Protein AF-A0A519SZG9-F1 (afdb_monomer_lite)

Secondary structure (DSSP, 8-state):
-----S---HHHHHHHHHHHHHHH-TTT--HHHHHHHHT-S-GGGT-TTTHHHHHHHHHHHHHHS-STT--

pLDDT: mean 75.87, std 14.39, range [39.88, 89.19]

Radius of gyration: 12.92 Å; chains: 1; bounding box: 25×35×29 Å

Sequence (71 aa):
MASQQKQYDEQQALDRAIGMLWEKGYEHASSCDLQAAMGMGSFYLAFKDGKQELFFQSMERFFALPPTAAR

Foldseek 3Di:
DDDDDPPLPVVVLLVQLLVLCVVQNLVRQDLVNSCVSSVHDDCCVVAVVRSVRSVVVSVVSVVVPDPPDPD

Structure (mmCIF, N/CA/C/O backbone):
data_AF-A0A519SZG9-F1
#
_entry.id   AF-A0A519SZG9-F1
#
loop_
_atom_site.group_PDB
_atom_site.id
_atom_site.type_symbol
_atom_site.label_atom_id
_atom_site.label_alt_id
_atom_site.label_comp_id
_atom_site.label_asym_id
_atom_site.label_entity_id
_atom_site.label_seq_id
_atom_site.pdbx_PDB_ins_code
_atom_site.Cartn_x
_atom_site.Cartn_y
_atom_site.Cartn_z
_atom_site.occupancy
_atom_site.B_iso_or_equiv
_atom_site.auth_seq_id
_atom_site.auth_comp_id
_atom_site.auth_asym_id
_atom_site.auth_atom_id
_atom_site.pdbx_PDB_model_num
ATOM 1 N N . MET A 1 1 ? 6.612 -28.523 13.872 1.00 39.88 1 MET A N 1
ATOM 2 C CA . MET A 1 1 ? 5.238 -28.180 13.455 1.00 39.88 1 MET A CA 1
ATOM 3 C C . MET A 1 1 ? 4.904 -26.854 14.112 1.00 39.88 1 MET A C 1
ATOM 5 O O . MET A 1 1 ? 4.734 -26.835 15.322 1.00 39.88 1 MET A O 1
ATOM 9 N N . ALA A 1 2 ? 4.973 -25.747 13.371 1.00 42.12 2 ALA A N 1
ATOM 10 C CA . ALA A 1 2 ? 4.681 -24.424 13.917 1.00 42.12 2 ALA A CA 1
ATOM 11 C C . ALA A 1 2 ? 3.196 -24.124 13.700 1.00 42.12 2 ALA A C 1
ATOM 13 O O . ALA A 1 2 ? 2.732 -23.924 12.583 1.00 42.12 2 ALA A O 1
ATOM 14 N N . SER A 1 3 ? 2.454 -24.179 14.794 1.00 52.66 3 SER A N 1
ATOM 15 C CA . SER A 1 3 ? 1.108 -23.655 14.944 1.00 52.66 3 SER A CA 1
ATOM 16 C C . SER A 1 3 ? 1.164 -22.131 15.068 1.00 52.66 3 SER A C 1
ATOM 18 O O . SER A 1 3 ? 1.641 -21.637 16.083 1.00 52.66 3 SER A O 1
ATOM 20 N N . GLN A 1 4 ? 0.634 -21.394 14.095 1.00 49.06 4 GLN A N 1
ATOM 21 C CA . GLN A 1 4 ? 0.196 -20.003 14.269 1.00 49.06 4 GLN A CA 1
ATOM 22 C C . GLN A 1 4 ? -1.136 -19.902 13.524 1.00 49.06 4 GLN A C 1
ATOM 24 O O . GLN A 1 4 ? -1.199 -20.044 12.312 1.00 49.06 4 GLN A O 1
ATOM 29 N N . GLN A 1 5 ? -2.248 -20.089 14.239 1.00 40.88 5 GLN A N 1
ATOM 30 C CA . GLN A 1 5 ? -3.068 -19.000 14.773 1.00 40.88 5 GLN A CA 1
ATOM 31 C C . GLN A 1 5 ? -3.489 -18.034 13.670 1.00 40.88 5 GLN A C 1
ATOM 33 O O . GLN A 1 5 ? -2.669 -17.536 12.917 1.00 40.88 5 GLN A O 1
ATOM 38 N N . LYS A 1 6 ? -4.794 -17.774 13.621 1.00 48.06 6 LYS A N 1
ATOM 39 C CA . LYS A 1 6 ? -5.513 -16.830 12.762 1.00 48.06 6 LYS A CA 1
ATOM 40 C C . LYS A 1 6 ? -5.063 -15.384 13.048 1.00 48.06 6 LYS A C 1
ATOM 42 O O . LYS A 1 6 ? -5.869 -14.541 13.424 1.00 48.06 6 LYS A O 1
ATOM 47 N N . GLN A 1 7 ? -3.760 -15.134 12.987 1.00 52.25 7 GLN A N 1
ATOM 48 C CA . GLN A 1 7 ? -3.157 -13.823 12.999 1.00 52.25 7 GLN A CA 1
ATOM 49 C C . GLN A 1 7 ? -3.492 -13.224 11.650 1.00 52.25 7 GLN A C 1
ATOM 51 O O . GLN A 1 7 ? -3.312 -13.841 10.605 1.00 52.25 7 GLN A O 1
ATOM 56 N N . TYR A 1 8 ? -4.080 -12.045 11.718 1.00 57.19 8 TYR A N 1
ATOM 57 C CA . TYR A 1 8 ? -4.135 -11.118 10.613 1.00 57.19 8 TYR A CA 1
ATOM 58 C C . TYR A 1 8 ? -2.781 -11.130 9.892 1.00 57.19 8 TYR A C 1
ATOM 60 O O . TYR A 1 8 ? -1.764 -10.726 10.455 1.00 57.19 8 TYR A O 1
ATOM 68 N N . ASP A 1 9 ? -2.766 -11.704 8.693 1.00 71.31 9 ASP A N 1
ATOM 69 C CA . ASP A 1 9 ? -1.547 -11.931 7.933 1.00 71.31 9 ASP A CA 1
ATOM 70 C C . ASP A 1 9 ? -1.324 -10.687 7.077 1.00 71.31 9 ASP A C 1
ATOM 72 O O . ASP A 1 9 ? -1.779 -10.588 5.936 1.00 71.31 9 ASP A O 1
ATOM 76 N N . GLU A 1 10 ? -0.718 -9.675 7.696 1.00 75.19 10 GLU A N 1
ATOM 77 C CA . GLU A 1 10 ? -0.411 -8.388 7.062 1.00 75.19 10 GLU A CA 1
ATOM 78 C C . GLU A 1 10 ? 0.348 -8.587 5.744 1.00 75.19 10 GLU A C 1
ATOM 80 O O . GLU A 1 10 ? 0.125 -7.875 4.770 1.00 75.19 10 GLU A O 1
ATOM 85 N N . GLN A 1 11 ? 1.156 -9.645 5.671 1.00 78.00 11 GLN A N 1
ATOM 86 C CA . GLN A 1 11 ? 1.852 -10.047 4.460 1.00 78.00 11 GLN A CA 1
ATOM 87 C C . GLN A 1 11 ? 0.893 -10.423 3.322 1.00 78.00 11 GLN A C 1
ATOM 89 O O . GLN A 1 11 ? 1.046 -9.918 2.212 1.00 78.00 11 GLN A O 1
ATOM 94 N N . GLN A 1 12 ? -0.134 -11.235 3.593 1.00 81.94 12 GLN A N 1
ATOM 95 C CA . GLN A 1 12 ? -1.156 -11.565 2.591 1.00 81.94 12 GLN A CA 1
ATOM 96 C C . GLN A 1 12 ? -1.996 -10.344 2.199 1.00 81.94 12 GLN A C 1
ATOM 98 O O . GLN A 1 12 ? -2.455 -10.250 1.061 1.00 81.94 12 GLN A O 1
ATOM 103 N N . ALA A 1 13 ? -2.213 -9.409 3.127 1.00 83.75 13 ALA A N 1
ATOM 104 C CA . ALA A 1 13 ? -2.887 -8.151 2.827 1.00 83.75 13 ALA A CA 1
ATOM 105 C C . ALA A 1 13 ? -2.079 -7.330 1.817 1.00 83.75 13 ALA A C 1
ATOM 107 O O . ALA A 1 13 ? -2.611 -6.924 0.786 1.00 83.75 13 ALA A O 1
ATOM 108 N N . LEU A 1 14 ? -0.778 -7.169 2.064 1.00 85.00 14 LEU A N 1
ATOM 109 C CA . LEU A 1 14 ? 0.133 -6.496 1.144 1.00 85.00 14 LEU A CA 1
ATOM 110 C C . LEU A 1 14 ? 0.163 -7.191 -0.224 1.00 85.00 14 LEU A C 1
ATOM 112 O O . LEU A 1 14 ? 0.045 -6.509 -1.235 1.00 85.00 14 LEU A O 1
ATOM 116 N N . ASP A 1 15 ? 0.201 -8.526 -0.286 1.00 86.94 15 ASP A N 1
ATOM 117 C CA . ASP A 1 15 ? 0.141 -9.261 -1.563 1.00 86.94 15 ASP A CA 1
ATOM 118 C C . ASP A 1 15 ? -1.141 -8.954 -2.363 1.00 86.94 15 ASP A C 1
ATOM 120 O O . ASP A 1 15 ? -1.097 -8.733 -3.577 1.00 86.94 15 ASP A O 1
ATOM 124 N N . ARG A 1 16 ? -2.296 -8.862 -1.692 1.00 87.62 16 ARG A N 1
ATOM 125 C CA . ARG A 1 16 ? -3.560 -8.472 -2.344 1.00 87.62 16 ARG A CA 1
ATOM 126 C C . ARG A 1 16 ? -3.585 -6.997 -2.742 1.00 87.62 16 ARG A C 1
ATOM 128 O O . ARG A 1 16 ? -4.139 -6.659 -3.788 1.00 87.62 16 ARG A O 1
ATOM 135 N N . ALA A 1 17 ? -2.986 -6.125 -1.934 1.00 88.12 17 ALA A N 1
ATOM 136 C CA . ALA A 1 17 ? -2.850 -4.708 -2.249 1.00 88.12 17 ALA A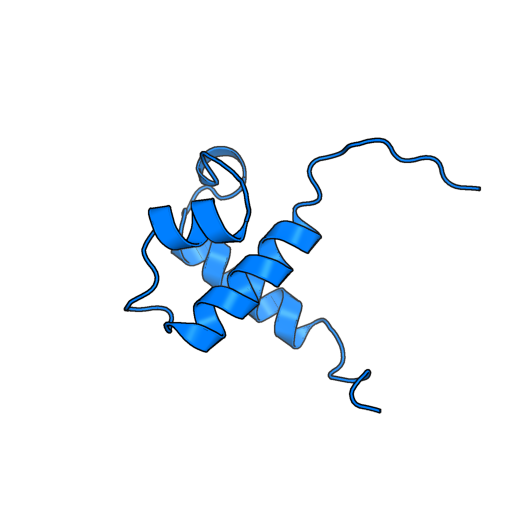 CA 1
ATOM 137 C C . ALA A 1 17 ? -1.966 -4.494 -3.487 1.00 88.12 17 ALA A C 1
ATOM 139 O O . ALA A 1 17 ? -2.349 -3.716 -4.358 1.00 88.12 17 ALA A O 1
ATOM 140 N N . ILE A 1 18 ? -0.854 -5.230 -3.615 1.00 89.19 18 ILE A N 1
ATOM 141 C CA . ILE A 1 18 ? 0.002 -5.237 -4.814 1.00 89.19 18 ILE A CA 1
ATOM 142 C C . ILE A 1 18 ? -0.827 -5.596 -6.050 1.00 89.19 18 ILE A C 1
ATOM 144 O O . ILE A 1 18 ? -0.776 -4.870 -7.039 1.00 89.19 18 ILE A O 1
ATOM 148 N N . GLY A 1 19 ? -1.636 -6.660 -5.983 1.00 88.25 19 GLY A N 1
ATOM 149 C CA . GLY A 1 19 ? -2.518 -7.058 -7.087 1.00 88.25 19 GLY A CA 1
ATOM 150 C C . GLY A 1 19 ? -3.474 -5.940 -7.514 1.00 88.25 19 GLY A C 1
ATOM 151 O O . GLY A 1 19 ? -3.530 -5.586 -8.690 1.00 88.25 19 GLY A O 1
ATOM 152 N N . MET A 1 20 ? -4.148 -5.305 -6.551 1.00 88.62 20 MET A N 1
ATOM 153 C CA . MET A 1 20 ? -5.063 -4.189 -6.825 1.00 88.62 20 MET A CA 1
ATOM 154 C C . MET A 1 20 ? -4.345 -2.964 -7.407 1.00 88.62 20 MET A C 1
ATOM 156 O O . MET A 1 20 ? -4.864 -2.292 -8.300 1.00 88.62 20 MET A O 1
ATOM 160 N N . LEU A 1 21 ? -3.140 -2.672 -6.914 1.00 87.19 21 LEU A N 1
ATOM 161 C CA . LEU A 1 21 ? -2.287 -1.610 -7.439 1.00 87.19 21 LEU A CA 1
ATOM 162 C C . LEU A 1 21 ? -1.817 -1.914 -8.864 1.00 87.19 21 LEU A C 1
ATOM 164 O O . LEU A 1 21 ? -1.687 -0.983 -9.651 1.00 87.19 21 LEU A O 1
ATOM 168 N N . TRP A 1 22 ? -1.596 -3.181 -9.213 1.00 87.31 22 TRP A N 1
ATOM 169 C CA . TRP A 1 22 ? -1.252 -3.599 -10.574 1.00 87.31 22 TRP A CA 1
ATOM 170 C C . TRP A 1 22 ? -2.436 -3.497 -11.535 1.00 87.31 22 TRP A C 1
ATOM 172 O O . TRP A 1 22 ? -2.252 -3.089 -12.678 1.00 87.31 22 TRP A O 1
ATOM 182 N N . GLU A 1 23 ? -3.647 -3.830 -11.084 1.00 87.50 23 GLU A N 1
ATOM 183 C CA . GLU A 1 23 ? -4.842 -3.778 -11.932 1.00 87.50 23 GLU A CA 1
ATOM 184 C C . GLU A 1 23 ? -5.379 -2.357 -12.133 1.00 87.50 23 GLU A C 1
ATOM 186 O O . GLU A 1 23 ? -5.737 -1.986 -13.251 1.00 87.50 23 GLU A O 1
ATOM 191 N N . LYS A 1 24 ? -5.454 -1.548 -11.067 1.00 87.50 24 LYS A N 1
ATOM 192 C CA . LYS A 1 24 ? -6.012 -0.186 -11.135 1.00 87.50 24 LYS A CA 1
ATOM 193 C C . LYS A 1 24 ? -4.960 0.917 -11.232 1.00 87.50 24 LYS A C 1
ATOM 195 O O . LYS A 1 24 ? -5.265 1.997 -11.729 1.00 87.50 24 LYS A O 1
ATOM 200 N N . GLY A 1 25 ? -3.744 0.689 -10.748 1.00 86.62 25 GLY A N 1
ATOM 201 C CA . GLY A 1 25 ? -2.754 1.746 -10.548 1.00 86.62 25 GLY A CA 1
ATOM 202 C C . GLY A 1 25 ? -2.964 2.517 -9.241 1.00 86.62 25 GLY A C 1
ATOM 203 O O . GLY A 1 25 ? -4.074 2.623 -8.714 1.00 86.62 25 GLY A O 1
ATOM 204 N N . TYR A 1 26 ? -1.881 3.094 -8.713 1.00 82.88 26 TYR A N 1
ATOM 205 C CA . TYR A 1 26 ? -1.899 3.830 -7.444 1.00 82.88 26 TYR A CA 1
ATOM 206 C C . TYR A 1 26 ? -2.860 5.024 -7.450 1.00 82.88 26 TYR A C 1
ATOM 208 O O . TYR A 1 26 ? -3.560 5.234 -6.464 1.00 82.88 26 TYR A O 1
ATOM 216 N N . GLU A 1 27 ? -2.943 5.791 -8.538 1.00 82.75 27 GLU A N 1
ATOM 217 C CA . GLU A 1 27 ? -3.814 6.976 -8.594 1.00 82.75 27 GLU A CA 1
ATOM 218 C C . GLU A 1 27 ? -5.307 6.617 -8.573 1.00 82.75 27 GLU A C 1
ATOM 220 O O . GLU A 1 27 ? -6.088 7.290 -7.903 1.00 82.75 27 GLU A O 1
ATOM 225 N N . HIS A 1 28 ? -5.702 5.517 -9.221 1.00 84.75 28 HIS A N 1
ATOM 226 C CA . HIS A 1 28 ? -7.105 5.093 -9.296 1.00 84.75 28 HIS A CA 1
ATOM 227 C C . HIS A 1 28 ? -7.536 4.160 -8.157 1.00 84.75 28 HIS A C 1
ATOM 229 O O . HIS A 1 28 ? -8.731 4.042 -7.886 1.00 84.75 28 HIS A O 1
ATOM 235 N N . ALA A 1 29 ? -6.600 3.490 -7.478 1.00 87.00 29 ALA A N 1
ATOM 236 C CA . ALA A 1 29 ? -6.911 2.640 -6.334 1.00 87.00 29 ALA A CA 1
ATOM 237 C C . ALA A 1 29 ? -7.322 3.493 -5.124 1.00 87.00 29 ALA A C 1
ATOM 239 O O . ALA A 1 29 ? -6.507 4.201 -4.534 1.00 87.00 29 ALA A O 1
ATOM 240 N N . SER A 1 30 ? -8.585 3.437 -4.715 1.00 84.75 30 SER A N 1
ATOM 241 C CA . SER A 1 30 ? -9.066 4.174 -3.538 1.00 84.75 30 SER A CA 1
ATOM 242 C C . SER A 1 30 ? -8.689 3.474 -2.225 1.00 84.75 30 SER A C 1
ATOM 244 O O . SER A 1 30 ? -8.376 2.286 -2.195 1.00 84.75 30 SER A O 1
ATOM 246 N N . SER A 1 31 ? -8.785 4.170 -1.091 1.00 81.56 31 SER A N 1
ATOM 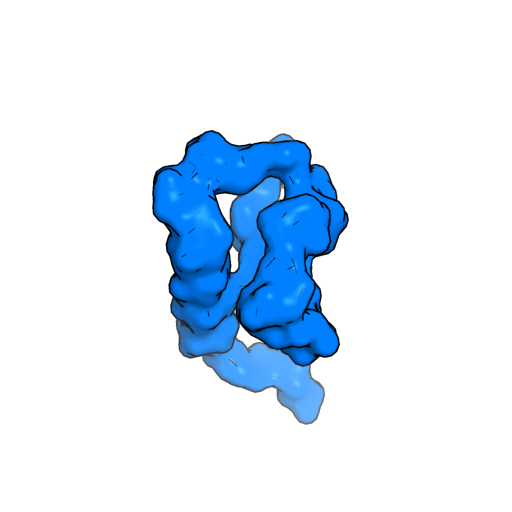247 C CA . SER A 1 31 ? -8.643 3.529 0.225 1.00 81.56 31 SER A CA 1
ATOM 248 C C . SER A 1 31 ? -9.676 2.414 0.449 1.00 81.56 31 SER A C 1
ATOM 250 O O . SER A 1 31 ? -9.323 1.350 0.949 1.00 81.56 31 SER A O 1
ATOM 252 N N . CYS A 1 32 ? -10.920 2.606 -0.002 1.00 83.62 32 CYS A N 1
ATOM 253 C CA . CYS A 1 32 ? -11.947 1.557 -0.003 1.00 83.62 32 CYS A CA 1
ATOM 254 C C . CYS A 1 32 ? -11.588 0.359 -0.892 1.00 83.62 32 CYS A C 1
ATOM 256 O O . CYS A 1 32 ? -11.839 -0.777 -0.509 1.00 83.62 32 CYS A O 1
ATOM 258 N N . ASP A 1 33 ? -10.992 0.600 -2.061 1.00 87.00 33 ASP A N 1
ATOM 259 C CA . ASP A 1 33 ? -10.563 -0.464 -2.974 1.00 87.00 33 ASP A CA 1
ATOM 260 C C . ASP A 1 33 ? -9.488 -1.345 -2.331 1.00 87.00 33 ASP A C 1
ATOM 262 O O . ASP A 1 33 ? -9.553 -2.569 -2.393 1.00 87.00 33 ASP A O 1
ATOM 266 N N . LEU A 1 34 ? -8.522 -0.712 -1.665 1.00 84.56 34 LEU A N 1
ATOM 267 C CA . LEU A 1 34 ? -7.443 -1.395 -0.959 1.00 84.56 34 LEU A CA 1
ATOM 268 C C . LEU A 1 34 ? -7.972 -2.147 0.273 1.00 84.56 34 LEU A C 1
ATOM 270 O O . LEU A 1 34 ? -7.584 -3.288 0.501 1.00 84.56 34 LEU A O 1
ATOM 274 N N . GLN A 1 35 ? -8.909 -1.561 1.027 1.00 86.31 35 GLN A N 1
ATOM 275 C CA . GLN A 1 35 ? -9.625 -2.241 2.119 1.00 86.31 35 GLN A CA 1
ATOM 276 C C . GLN A 1 35 ? -10.358 -3.489 1.620 1.00 86.31 35 GLN A C 1
ATOM 278 O O . GLN A 1 35 ? -10.223 -4.567 2.203 1.00 86.31 35 GLN A O 1
ATOM 283 N N . ALA A 1 36 ? -11.095 -3.355 0.516 1.00 85.75 36 ALA A N 1
ATOM 284 C CA . ALA A 1 36 ? -11.838 -4.448 -0.093 1.00 85.75 36 ALA A CA 1
ATOM 285 C C . ALA A 1 36 ? -10.903 -5.560 -0.590 1.00 85.75 36 ALA A C 1
ATOM 287 O O . ALA A 1 36 ? -11.139 -6.728 -0.284 1.00 85.75 36 ALA A O 1
ATOM 288 N N . ALA A 1 37 ? -9.813 -5.205 -1.280 1.00 85.88 37 ALA A N 1
ATOM 289 C CA . ALA A 1 37 ? -8.820 -6.159 -1.770 1.00 85.88 37 ALA A CA 1
ATOM 290 C C . ALA A 1 37 ? -8.142 -6.921 -0.621 1.00 85.88 37 ALA A C 1
ATOM 292 O O . ALA A 1 37 ? -8.027 -8.145 -0.656 1.00 85.88 37 ALA A O 1
ATOM 293 N N . MET A 1 38 ? -7.747 -6.218 0.439 1.00 85.00 38 MET A N 1
ATOM 294 C CA . MET A 1 38 ? -7.122 -6.831 1.613 1.00 85.00 38 MET A CA 1
ATOM 295 C C . MET A 1 38 ? -8.108 -7.635 2.470 1.00 85.00 38 MET A C 1
ATOM 297 O O . MET A 1 38 ? -7.693 -8.515 3.221 1.00 85.00 38 MET A O 1
ATOM 301 N N . GLY A 1 39 ? -9.414 -7.381 2.345 1.00 78.38 39 GLY A N 1
ATOM 302 C CA . GLY A 1 39 ? -10.437 -7.950 3.224 1.00 78.38 39 GLY A CA 1
ATOM 303 C C . GLY A 1 39 ? -10.383 -7.362 4.637 1.00 78.38 39 GLY A C 1
ATOM 304 O O . GLY A 1 39 ? -10.669 -8.057 5.611 1.00 78.38 39 GLY A O 1
ATOM 305 N N . MET A 1 40 ? -9.963 -6.101 4.758 1.00 72.31 40 MET A N 1
ATOM 306 C CA . MET A 1 40 ? -9.691 -5.424 6.027 1.00 72.31 40 MET A CA 1
ATOM 307 C C . MET A 1 40 ? -10.414 -4.082 6.048 1.00 72.31 40 MET A C 1
ATOM 309 O O . MET A 1 40 ? -10.377 -3.350 5.070 1.00 72.31 40 MET A O 1
ATOM 313 N N . GLY A 1 41 ? -11.083 -3.753 7.157 1.00 67.12 41 GLY A N 1
ATOM 314 C CA . GLY A 1 41 ? -11.936 -2.559 7.236 1.00 67.12 41 GLY A CA 1
ATOM 315 C C . GLY A 1 41 ? -11.186 -1.250 7.497 1.00 67.12 41 GLY A C 1
ATOM 316 O O . GLY A 1 41 ? -11.644 -0.181 7.112 1.00 67.12 41 GLY A O 1
ATOM 317 N N . SER A 1 42 ? -10.031 -1.292 8.158 1.00 67.56 42 SER A N 1
ATOM 318 C CA . SER A 1 42 ? -9.211 -0.096 8.360 1.00 67.56 42 SER A CA 1
ATOM 319 C C . SER A 1 42 ? -7.753 -0.464 8.515 1.00 67.56 42 SER A C 1
ATOM 321 O O . SER A 1 42 ? -7.327 -0.992 9.536 1.00 67.56 42 SER A O 1
ATOM 323 N N . PHE A 1 43 ? -6.985 -0.118 7.493 1.00 72.06 43 PHE A N 1
ATOM 324 C CA . PHE A 1 43 ? -5.536 -0.211 7.514 1.00 72.06 43 PHE A CA 1
ATOM 325 C C . PHE A 1 43 ? -4.886 0.957 8.270 1.00 72.06 43 PHE A C 1
ATOM 327 O O . PHE A 1 43 ? -3.702 0.896 8.530 1.00 72.06 43 PHE A O 1
ATOM 334 N N . TYR A 1 44 ? -5.633 1.969 8.724 1.00 68.81 44 TYR A N 1
ATOM 335 C CA . TYR A 1 44 ? -5.098 3.060 9.561 1.00 68.81 44 TYR A CA 1
ATOM 336 C C . TYR A 1 44 ? -4.528 2.600 10.914 1.00 68.81 44 TYR A C 1
ATOM 338 O O . TYR A 1 44 ? -3.720 3.298 11.517 1.00 68.81 44 TYR A O 1
ATOM 346 N N . LEU A 1 45 ? -4.961 1.435 11.408 1.00 68.56 45 LEU A N 1
ATOM 347 C CA . LEU A 1 45 ? -4.416 0.822 12.624 1.00 68.56 45 LEU A CA 1
ATOM 348 C C . LEU A 1 45 ? -3.075 0.115 12.376 1.00 68.56 45 LEU A C 1
ATOM 350 O O . LEU A 1 45 ? -2.281 -0.001 13.304 1.00 68.56 45 LEU A O 1
ATOM 354 N N . ALA A 1 46 ? -2.846 -0.352 11.147 1.00 71.50 46 ALA A N 1
ATOM 355 C CA . ALA A 1 46 ? -1.637 -1.067 10.740 1.00 71.50 46 ALA A CA 1
ATOM 356 C C . ALA A 1 46 ? -0.616 -0.145 10.041 1.00 71.50 46 ALA A C 1
ATOM 358 O O . ALA A 1 46 ? 0.583 -0.329 10.196 1.00 71.50 46 ALA A O 1
ATOM 359 N N . PHE A 1 47 ? -1.088 0.889 9.340 1.00 77.56 47 PHE A N 1
ATOM 360 C CA . PHE A 1 47 ? -0.303 1.824 8.535 1.00 77.56 47 PHE A CA 1
ATOM 361 C C . PHE A 1 47 ? -0.691 3.253 8.932 1.00 77.56 47 PHE A C 1
ATOM 363 O O . PHE A 1 47 ? -1.809 3.709 8.663 1.00 77.56 47 PHE A O 1
ATOM 370 N N . LYS A 1 48 ? 0.222 3.957 9.604 1.00 73.12 48 LYS A N 1
ATOM 371 C CA . LYS A 1 48 ? -0.012 5.295 10.168 1.00 73.12 48 LYS A CA 1
ATOM 372 C C . LYS A 1 48 ? -0.148 6.360 9.086 1.00 73.12 48 LYS A C 1
ATOM 374 O O . LYS A 1 48 ? -0.987 7.246 9.225 1.00 73.12 48 LYS A O 1
ATOM 379 N N . ASP A 1 49 ? 0.602 6.237 7.995 1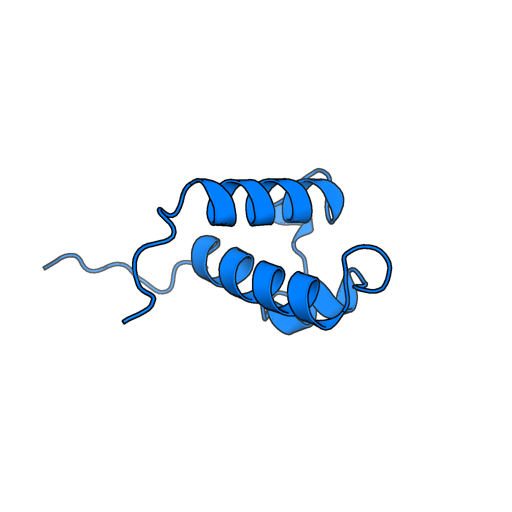.00 78.69 49 ASP A N 1
ATOM 380 C CA . ASP A 1 49 ? 0.512 7.127 6.831 1.00 78.69 49 ASP A CA 1
ATOM 381 C C . ASP A 1 49 ? -0.528 6.631 5.799 1.00 78.69 49 ASP A C 1
ATOM 383 O O . ASP A 1 49 ? -0.655 7.155 4.686 1.00 78.69 49 ASP A O 1
ATOM 387 N N . GLY A 1 50 ? -1.316 5.609 6.159 1.00 83.62 50 GLY A N 1
ATOM 388 C CA . GLY A 1 50 ? -2.443 5.113 5.378 1.00 83.62 50 GLY A CA 1
ATOM 389 C C . GLY A 1 50 ? -2.029 4.563 4.012 1.00 83.62 50 GLY A C 1
ATOM 390 O O . GLY A 1 50 ? -1.250 3.619 3.911 1.00 83.62 50 GLY A O 1
ATOM 391 N N . LYS A 1 51 ? -2.589 5.131 2.935 1.00 83.25 51 LYS A N 1
ATOM 392 C CA . LYS A 1 51 ? -2.404 4.622 1.565 1.00 83.25 51 LYS A CA 1
ATOM 393 C C . LYS A 1 51 ? -0.960 4.758 1.063 1.00 83.25 51 LYS A C 1
ATOM 395 O O . LYS A 1 51 ? -0.511 3.878 0.334 1.00 83.25 51 LYS A O 1
ATOM 400 N N . GLN A 1 52 ? -0.245 5.829 1.426 1.00 85.44 52 GLN A N 1
ATOM 401 C CA . GLN A 1 52 ? 1.146 6.016 0.990 1.00 85.44 52 GLN A CA 1
ATOM 402 C C . GLN A 1 52 ? 2.055 4.941 1.578 1.00 85.44 52 GLN A C 1
ATOM 404 O O . GLN A 1 52 ? 2.801 4.305 0.842 1.00 85.44 52 GLN A O 1
ATOM 409 N N . GLU A 1 53 ? 1.970 4.702 2.883 1.00 86.69 53 GLU A N 1
ATOM 410 C CA . GLU A 1 53 ? 2.780 3.673 3.538 1.00 86.69 53 GLU A CA 1
ATOM 411 C C . GLU A 1 53 ? 2.386 2.268 3.089 1.00 86.69 53 GLU A C 1
ATOM 413 O O . GLU A 1 53 ? 3.273 1.466 2.810 1.00 86.69 53 GLU A O 1
ATOM 418 N N . LEU A 1 54 ? 1.091 2.000 2.878 1.00 85.19 54 LEU A N 1
ATOM 419 C CA . LEU A 1 54 ? 0.651 0.753 2.248 1.00 85.19 54 LEU A CA 1
ATOM 420 C C . LEU A 1 54 ? 1.313 0.556 0.877 1.00 85.19 54 LEU A C 1
ATOM 422 O O . LEU A 1 54 ? 1.775 -0.539 0.564 1.00 85.19 54 LEU A O 1
ATOM 426 N N . PHE A 1 55 ? 1.367 1.607 0.057 1.00 86.12 55 PHE A N 1
ATOM 427 C CA . PHE A 1 55 ? 1.989 1.552 -1.262 1.00 86.12 55 PHE A CA 1
ATOM 428 C C . PHE A 1 55 ? 3.492 1.289 -1.173 1.00 86.12 55 PHE A C 1
ATOM 430 O O . PHE A 1 55 ? 3.985 0.389 -1.850 1.00 86.12 55 PHE A O 1
ATOM 437 N N . PHE A 1 56 ? 4.209 2.014 -0.313 1.00 87.75 56 PHE A N 1
ATOM 438 C CA . PHE A 1 56 ? 5.642 1.801 -0.118 1.00 87.75 56 PHE A CA 1
ATOM 439 C C . PHE A 1 56 ? 5.946 0.391 0.385 1.00 87.75 56 PHE A C 1
ATOM 441 O O . PHE A 1 56 ? 6.791 -0.271 -0.207 1.00 87.75 56 PHE A O 1
ATOM 448 N N . GLN A 1 57 ? 5.222 -0.108 1.389 1.00 87.31 57 GLN A N 1
ATOM 449 C CA . GLN A 1 57 ? 5.408 -1.474 1.886 1.00 87.31 57 GLN A CA 1
ATOM 450 C C . GLN A 1 57 ? 5.049 -2.535 0.838 1.00 87.31 57 GLN A C 1
ATOM 452 O O . GLN A 1 57 ? 5.737 -3.546 0.717 1.00 87.31 57 GLN A O 1
ATOM 457 N N . SER A 1 58 ? 4.005 -2.296 0.040 1.00 87.44 58 SER A N 1
ATOM 458 C CA . SER A 1 58 ? 3.628 -3.169 -1.078 1.00 87.44 58 SER A CA 1
ATOM 459 C C . SER A 1 58 ? 4.752 -3.250 -2.116 1.00 87.44 58 SER A C 1
ATOM 461 O O . SER A 1 58 ? 5.125 -4.339 -2.547 1.00 87.44 58 SER A O 1
ATOM 463 N N .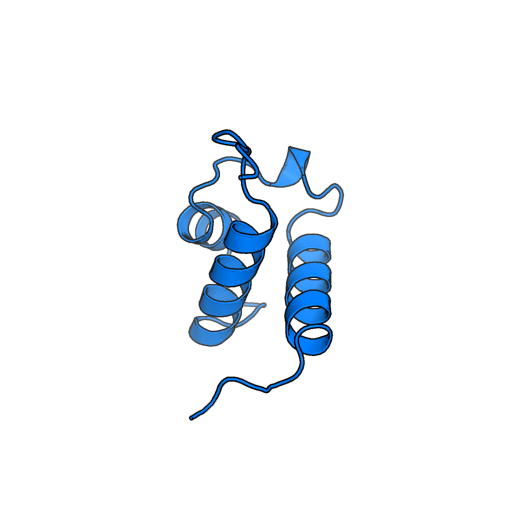 MET A 1 59 ? 5.338 -2.109 -2.490 1.00 87.19 59 MET A N 1
ATOM 464 C CA . MET A 1 59 ? 6.472 -2.073 -3.415 1.00 87.19 59 MET A CA 1
ATOM 465 C C . MET A 1 59 ? 7.727 -2.697 -2.804 1.00 87.19 59 MET A C 1
ATOM 467 O O . MET A 1 59 ? 8.375 -3.510 -3.454 1.00 87.19 59 MET A O 1
ATOM 471 N N . GLU A 1 60 ? 8.060 -2.360 -1.558 1.00 87.88 60 GLU A N 1
ATOM 472 C CA . GLU A 1 60 ? 9.216 -2.914 -0.850 1.00 87.88 60 GLU A CA 1
ATOM 473 C C . GLU A 1 60 ? 9.124 -4.438 -0.780 1.00 87.88 60 GLU A C 1
ATOM 475 O O . GLU A 1 60 ? 10.086 -5.118 -1.117 1.00 87.88 60 GLU A O 1
ATOM 480 N N . ARG A 1 61 ? 7.947 -4.986 -0.463 1.00 85.00 61 ARG A N 1
ATOM 481 C CA . ARG A 1 61 ? 7.693 -6.429 -0.489 1.00 85.00 61 ARG A CA 1
ATOM 482 C C . ARG A 1 61 ? 7.854 -7.020 -1.886 1.00 85.00 61 ARG A C 1
ATOM 484 O O . ARG A 1 61 ? 8.495 -8.058 -2.022 1.00 85.00 61 ARG A O 1
ATOM 491 N N . PHE A 1 62 ? 7.295 -6.375 -2.908 1.00 84.75 62 PHE A N 1
ATOM 492 C CA . PHE A 1 62 ? 7.437 -6.820 -4.294 1.00 84.75 62 PHE A CA 1
ATOM 493 C C . PHE A 1 62 ? 8.909 -6.890 -4.729 1.00 84.75 62 PHE A C 1
ATOM 495 O O . PHE A 1 62 ? 9.295 -7.834 -5.410 1.00 84.75 62 PHE A O 1
ATOM 502 N N . PHE A 1 63 ? 9.736 -5.927 -4.310 1.00 83.31 63 PHE A N 1
ATOM 503 C CA . PHE A 1 63 ? 11.171 -5.906 -4.610 1.00 83.31 63 PHE A CA 1
ATOM 504 C C . PHE A 1 63 ? 12.009 -6.814 -3.696 1.00 83.31 63 PHE A C 1
ATOM 506 O O . PHE A 1 63 ? 13.049 -7.314 -4.123 1.00 83.31 63 PHE A O 1
ATOM 513 N N . ALA A 1 64 ? 11.589 -7.011 -2.445 1.00 81.50 64 ALA A N 1
ATOM 514 C CA . ALA A 1 64 ? 12.270 -7.859 -1.468 1.00 81.50 64 ALA A CA 1
ATOM 515 C C . ALA A 1 64 ? 12.017 -9.350 -1.717 1.00 81.50 64 ALA A C 1
ATOM 517 O O . ALA A 1 64 ? 12.864 -10.185 -1.394 1.00 81.50 64 ALA A O 1
ATOM 518 N N . LEU A 1 65 ? 10.870 -9.696 -2.305 1.00 67.25 65 LEU A N 1
ATOM 519 C CA . LEU A 1 65 ? 10.665 -11.013 -2.881 1.00 67.25 65 LEU A CA 1
ATOM 520 C C . LEU A 1 65 ? 11.566 -11.117 -4.122 1.00 67.25 65 LEU A C 1
ATOM 522 O O . LEU A 1 65 ? 11.401 -10.331 -5.056 1.00 67.25 65 LEU A O 1
ATOM 526 N N . PRO A 1 66 ? 12.528 -12.060 -4.175 1.00 61.31 66 PRO A N 1
ATOM 527 C CA . PRO A 1 66 ? 13.226 -12.312 -5.427 1.00 61.31 66 PRO A CA 1
ATOM 528 C C . PRO A 1 66 ? 12.164 -12.620 -6.498 1.00 61.31 66 PRO A C 1
ATOM 530 O O . PRO A 1 66 ? 11.186 -13.299 -6.171 1.00 61.31 66 PRO A O 1
ATOM 533 N N . PRO A 1 67 ? 12.325 -12.186 -7.765 1.00 57.16 67 PRO A N 1
ATOM 534 C CA . PRO A 1 67 ? 11.357 -12.433 -8.849 1.00 57.16 67 PRO A CA 1
ATOM 535 C C . PRO A 1 67 ? 11.155 -13.929 -9.201 1.00 57.16 67 PRO A C 1
ATOM 537 O O . PRO A 1 67 ? 10.629 -14.288 -10.253 1.00 57.16 67 PRO A O 1
ATOM 540 N N . THR A 1 68 ? 11.562 -14.835 -8.320 1.00 59.12 68 THR A N 1
ATOM 541 C CA . THR A 1 68 ? 11.703 -16.262 -8.534 1.00 59.12 68 THR A CA 1
ATOM 542 C C . THR A 1 68 ? 10.495 -17.020 -7.992 1.00 59.12 68 THR A C 1
ATOM 544 O O . THR A 1 68 ? 10.547 -17.624 -6.926 1.00 59.12 68 THR A O 1
ATOM 547 N N . ALA A 1 69 ? 9.415 -17.011 -8.768 1.00 51.09 69 ALA A N 1
ATOM 548 C CA . ALA A 1 69 ? 8.563 -18.187 -8.979 1.00 51.09 69 ALA A CA 1
ATOM 549 C C . ALA A 1 69 ? 7.695 -18.030 -10.246 1.00 51.09 69 ALA A C 1
ATOM 551 O O . ALA A 1 69 ? 6.565 -18.513 -10.301 1.00 51.09 69 ALA A O 1
ATOM 552 N N . ALA A 1 70 ? 8.200 -17.353 -11.283 1.00 43.00 70 ALA A N 1
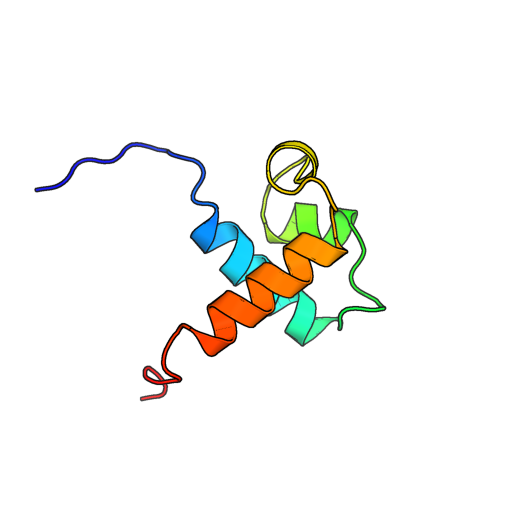ATOM 553 C CA . ALA A 1 70 ? 7.750 -17.648 -12.637 1.00 43.00 70 ALA A CA 1
ATOM 554 C C . ALA A 1 70 ? 8.479 -18.928 -13.079 1.00 43.00 70 ALA A C 1
ATOM 556 O O . ALA A 1 70 ? 9.704 -18.992 -13.004 1.00 43.00 70 ALA A O 1
ATOM 557 N N . ARG A 1 71 ? 7.671 -19.941 -13.400 1.00 45.50 71 ARG A N 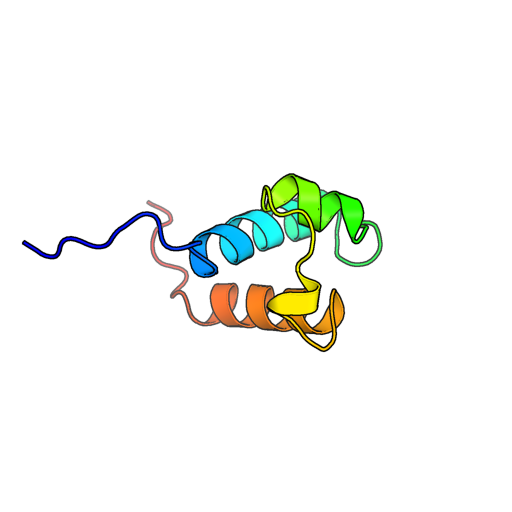1
ATOM 558 C CA . ARG A 1 71 ? 8.006 -21.322 -13.785 1.00 45.50 71 ARG A CA 1
ATOM 559 C C . ARG A 1 71 ? 9.194 -21.485 -14.727 1.00 45.50 71 ARG A C 1
ATOM 561 O O . ARG A 1 71 ? 9.304 -20.671 -15.667 1.00 45.50 71 ARG A O 1
#